Protein AF-A0A819R262-F1 (afdb_monomer_lite)

Structure (mmCIF, N/CA/C/O backbone):
data_AF-A0A819R262-F1
#
_entry.id   AF-A0A819R262-F1
#
loop_
_atom_site.group_PDB
_atom_site.id
_atom_site.type_symbol
_atom_site.label_atom_id
_atom_site.label_alt_id
_atom_site.label_comp_id
_atom_site.label_asym_id
_atom_site.label_entity_id
_atom_site.label_seq_id
_atom_site.pdbx_PDB_ins_code
_atom_site.Cartn_x
_atom_site.Cartn_y
_atom_site.Cartn_z
_atom_site.occupancy
_atom_site.B_iso_or_equiv
_atom_site.auth_seq_id
_atom_site.auth_comp_id
_atom_site.auth_asym_id
_atom_site.auth_atom_id
_atom_site.pdbx_PDB_model_num
ATOM 1 N N . MET A 1 1 ? -5.518 1.038 9.732 1.00 77.31 1 MET A N 1
ATOM 2 C CA . MET A 1 1 ? -6.632 1.442 10.612 1.00 77.31 1 MET A CA 1
ATOM 3 C C . MET A 1 1 ? -6.055 1.918 11.934 1.00 77.31 1 MET A C 1
ATOM 5 O O . MET A 1 1 ? -5.118 1.278 12.390 1.00 77.31 1 MET A O 1
ATOM 9 N N . PRO A 1 2 ? -6.560 2.998 12.550 1.00 85.00 2 PRO A N 1
ATOM 10 C CA . PRO A 1 2 ? -6.132 3.367 13.898 1.00 85.00 2 PRO A CA 1
ATOM 11 C C . PRO A 1 2 ? -6.239 2.154 14.836 1.00 85.00 2 PRO A C 1
ATOM 13 O O . PRO A 1 2 ? -7.322 1.573 14.907 1.00 85.00 2 PRO A O 1
ATOM 16 N N . PRO A 1 3 ? -5.155 1.729 15.513 1.00 85.25 3 PRO A N 1
ATOM 17 C CA . PRO A 1 3 ? -5.170 0.505 16.313 1.00 85.25 3 PRO A CA 1
ATOM 18 C C . PRO A 1 3 ? -6.283 0.468 17.364 1.00 85.25 3 PRO A C 1
ATOM 20 O O . PRO A 1 3 ? -6.877 -0.580 17.586 1.00 85.25 3 PRO A O 1
ATOM 23 N N . GLN A 1 4 ? -6.629 1.624 17.945 1.00 86.94 4 GLN A N 1
ATOM 24 C CA . GLN A 1 4 ? -7.679 1.720 18.966 1.00 86.94 4 GLN A CA 1
ATOM 25 C C . GLN A 1 4 ? -9.086 1.410 18.428 1.00 86.94 4 GLN A C 1
ATOM 27 O O . GLN A 1 4 ? -9.984 1.095 19.200 1.00 86.94 4 GLN A O 1
ATOM 32 N N . GLU A 1 5 ? -9.288 1.501 17.113 1.00 88.19 5 GLU A N 1
ATOM 33 C CA . GLU A 1 5 ? -10.589 1.294 16.471 1.00 88.19 5 GLU A CA 1
ATOM 34 C C . GLU A 1 5 ? -10.762 -0.139 15.945 1.00 88.19 5 GLU A C 1
ATOM 36 O O . GLU A 1 5 ? -11.853 -0.488 15.501 1.00 88.19 5 GLU A O 1
ATOM 41 N N . ILE A 1 6 ? -9.717 -0.981 15.995 1.00 88.75 6 ILE A N 1
ATOM 42 C CA . ILE A 1 6 ? -9.751 -2.350 15.451 1.00 88.75 6 ILE A CA 1
ATOM 43 C C . ILE A 1 6 ? -10.833 -3.184 16.137 1.00 88.75 6 ILE A C 1
ATOM 45 O O . ILE A 1 6 ? -11.677 -3.762 15.455 1.00 88.75 6 ILE A O 1
ATOM 49 N N . SER A 1 7 ? -10.852 -3.220 17.472 1.00 88.69 7 SER A N 1
ATOM 50 C CA . SER A 1 7 ? -11.836 -4.013 18.219 1.00 88.69 7 SER A CA 1
ATOM 51 C C . SER A 1 7 ? -13.261 -3.530 17.956 1.00 88.69 7 SER A C 1
ATOM 53 O O . SER A 1 7 ? -14.173 -4.333 17.784 1.00 88.69 7 SER A O 1
ATOM 55 N N . LYS A 1 8 ? -13.455 -2.210 17.858 1.00 89.62 8 LYS A N 1
ATOM 56 C CA . LYS A 1 8 ? -14.762 -1.620 17.556 1.00 89.62 8 LYS A CA 1
ATOM 57 C C . LYS A 1 8 ? -15.231 -1.972 16.145 1.00 89.62 8 LYS A C 1
ATOM 59 O O . LYS A 1 8 ? -16.380 -2.370 15.982 1.00 89.62 8 LYS A O 1
ATOM 64 N N . LEU A 1 9 ? -14.351 -1.864 15.144 1.00 88.44 9 LEU A N 1
ATOM 65 C CA . LEU A 1 9 ? -14.645 -2.321 13.784 1.00 88.44 9 LEU A CA 1
ATOM 66 C C . LEU A 1 9 ? -15.062 -3.791 13.800 1.00 88.44 9 LEU A C 1
ATOM 68 O O . LEU A 1 9 ? -16.027 -4.159 13.139 1.00 88.44 9 LEU A O 1
ATOM 72 N N . TRP A 1 10 ? -14.305 -4.629 14.504 1.00 91.88 10 TRP A N 1
ATOM 73 C CA . TRP A 1 10 ? -14.533 -6.065 14.495 1.00 91.88 10 TRP A CA 1
ATOM 74 C C . TRP A 1 10 ? -15.926 -6.427 15.010 1.00 91.88 10 TRP A C 1
ATOM 76 O O . TRP A 1 10 ? -16.641 -7.179 14.353 1.00 91.88 10 TRP A O 1
ATOM 86 N N . VAL A 1 11 ? -16.362 -5.784 16.097 1.00 91.12 11 VAL A N 1
ATOM 87 C CA . VAL A 1 11 ? -17.730 -5.921 16.619 1.00 91.12 11 VAL A CA 1
ATOM 88 C C . VAL A 1 11 ? -18.776 -5.473 15.594 1.00 91.12 11 VAL A C 1
ATOM 90 O O . VAL A 1 11 ? -19.784 -6.150 15.424 1.00 91.12 11 VAL A O 1
ATOM 93 N N . MET A 1 12 ? -18.538 -4.376 14.867 1.00 89.75 12 MET A N 1
ATOM 94 C CA . MET A 1 12 ? -19.462 -3.936 13.814 1.00 89.75 12 MET A CA 1
ATOM 95 C C . MET A 1 12 ? -19.565 -4.943 12.662 1.00 89.75 12 MET A C 1
ATOM 97 O O . MET A 1 12 ? -20.647 -5.139 12.123 1.00 89.75 12 MET A O 1
ATOM 101 N N . ILE A 1 13 ? -18.455 -5.581 12.278 1.00 89.56 13 ILE A N 1
ATOM 102 C CA . ILE A 1 13 ? -18.450 -6.619 11.236 1.00 89.56 13 ILE A CA 1
ATOM 103 C C . ILE A 1 13 ? -19.210 -7.859 11.714 1.00 89.56 13 ILE A C 1
ATOM 105 O O . ILE A 1 13 ? -19.963 -8.445 10.941 1.00 89.56 13 ILE A O 1
ATOM 109 N N . MET A 1 14 ? -19.024 -8.262 12.971 1.00 91.38 14 MET A N 1
ATOM 110 C CA . MET A 1 14 ? -19.772 -9.379 13.552 1.00 91.38 14 MET A CA 1
ATOM 111 C C . MET A 1 14 ? -21.281 -9.109 13.557 1.00 91.38 14 MET A C 1
ATOM 113 O O . MET A 1 14 ? -22.056 -9.984 13.191 1.00 91.38 14 MET A O 1
ATOM 117 N N . ASP A 1 15 ? -21.690 -7.888 13.906 1.00 90.94 15 ASP A N 1
ATOM 118 C CA . ASP A 1 15 ? -23.099 -7.483 13.916 1.00 90.94 15 ASP A CA 1
ATOM 119 C C . ASP A 1 15 ? -23.703 -7.399 12.497 1.00 90.94 15 ASP A C 1
ATOM 121 O O . ASP A 1 15 ? -24.811 -7.885 12.270 1.00 90.94 15 ASP A O 1
ATOM 125 N N . GLU A 1 16 ? -22.966 -6.855 11.516 1.00 89.31 16 GLU A N 1
ATOM 126 C CA . GLU A 1 16 ? -23.437 -6.702 10.122 1.00 89.31 16 GLU A CA 1
ATOM 127 C C . GLU A 1 16 ? -23.663 -8.054 9.420 1.00 89.31 16 GLU A C 1
ATOM 129 O O . GLU A 1 16 ? -24.523 -8.147 8.545 1.00 89.31 16 GLU A O 1
ATOM 134 N N . TYR A 1 17 ? -22.918 -9.101 9.790 1.00 88.38 17 TYR A N 1
ATOM 135 C CA . TYR A 1 17 ? -22.933 -10.399 9.099 1.00 88.38 17 TYR A CA 1
ATOM 136 C C . TYR A 1 17 ? -23.360 -11.582 9.986 1.00 88.38 17 TYR A C 1
ATOM 138 O O . TYR A 1 17 ? -23.101 -12.734 9.636 1.00 88.38 17 TYR A O 1
ATOM 146 N N . GLN A 1 18 ? -24.061 -11.319 11.093 1.00 88.56 18 GLN A N 1
ATOM 147 C CA . GLN A 1 18 ? -24.511 -12.345 12.048 1.00 88.56 18 GLN A CA 1
ATOM 148 C C . GLN A 1 18 ? -25.428 -13.423 11.440 1.00 88.56 18 GLN A C 1
ATOM 150 O O . GLN A 1 18 ? -25.466 -14.548 11.928 1.00 88.56 18 GLN A O 1
ATOM 155 N N . ASP A 1 19 ? -26.139 -13.098 10.357 1.00 89.62 19 ASP A N 1
ATOM 156 C CA . ASP A 1 19 ? -27.107 -13.995 9.712 1.00 89.62 19 ASP A CA 1
ATOM 157 C C . ASP A 1 19 ? -26.459 -15.040 8.780 1.00 89.62 19 ASP A C 1
ATOM 159 O O . ASP A 1 19 ? -27.159 -15.821 8.132 1.00 89.62 19 ASP A O 1
ATOM 163 N N . ILE A 1 20 ? -25.127 -15.052 8.651 1.00 91.31 20 ILE A N 1
ATOM 164 C CA . ILE A 1 20 ? -24.425 -16.034 7.819 1.00 91.31 20 ILE A CA 1
ATOM 165 C C . ILE A 1 20 ? -24.316 -17.366 8.570 1.00 91.31 20 ILE A C 1
ATOM 167 O O . ILE A 1 20 ? -23.677 -17.463 9.617 1.00 91.31 20 ILE A O 1
ATOM 171 N N . ASP A 1 21 ? -24.872 -18.425 7.981 1.00 90.62 21 ASP A N 1
ATOM 172 C CA . ASP A 1 21 ? -24.805 -19.774 8.542 1.00 90.62 21 ASP A CA 1
ATOM 173 C C . ASP A 1 21 ? -23.358 -20.213 8.834 1.00 90.62 21 ASP A C 1
ATOM 175 O O . ASP A 1 21 ? -22.489 -20.202 7.957 1.00 90.62 21 ASP A O 1
ATOM 179 N N . ASN A 1 22 ? -23.129 -20.698 10.058 1.00 88.19 22 ASN A N 1
ATOM 180 C CA . ASN A 1 22 ? -21.841 -21.203 10.552 1.00 88.19 22 ASN A CA 1
ATOM 181 C C . ASN A 1 22 ? -20.694 -20.172 10.551 1.00 88.19 22 ASN A C 1
ATOM 183 O O . ASN A 1 22 ? -19.523 -20.558 10.466 1.00 88.19 22 ASN A O 1
ATOM 187 N N . ILE A 1 23 ? -20.994 -18.873 10.655 1.00 93.31 23 ILE A N 1
ATOM 188 C CA . ILE A 1 23 ? -19.957 -17.834 10.705 1.00 93.31 23 ILE A CA 1
ATOM 189 C C . ILE A 1 23 ? -19.171 -17.812 12.026 1.00 93.31 23 ILE A C 1
ATOM 191 O O . ILE A 1 23 ? -18.026 -17.361 12.044 1.00 93.31 23 ILE A O 1
ATOM 195 N N . ASP A 1 24 ? -19.724 -18.377 13.104 1.00 92.81 24 ASP A N 1
ATOM 196 C CA . ASP A 1 24 ? -19.114 -18.375 14.442 1.00 92.81 24 ASP A CA 1
ATOM 197 C C . ASP A 1 24 ? -17.690 -18.942 14.447 1.00 92.81 24 ASP A C 1
ATOM 199 O O . ASP A 1 24 ? -16.765 -18.312 14.949 1.00 92.81 24 ASP A O 1
ATOM 203 N N . ALA A 1 25 ? -17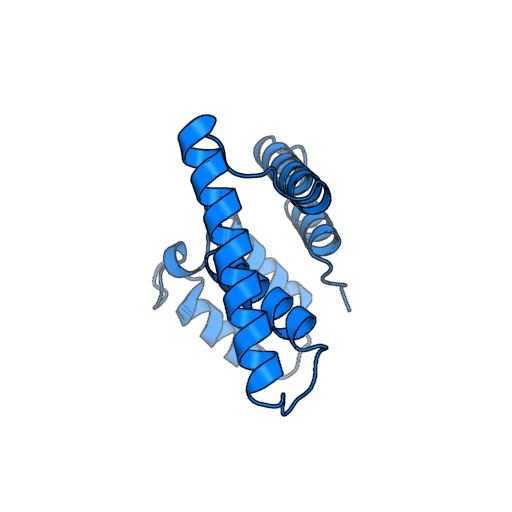.467 -20.088 13.791 1.00 92.88 25 ALA A N 1
ATOM 204 C CA . ALA A 1 25 ? -16.141 -20.707 13.730 1.00 92.88 25 ALA A CA 1
ATOM 205 C C . ALA A 1 25 ? -15.111 -19.823 13.002 1.00 92.88 25 ALA A C 1
ATOM 207 O O . ALA A 1 25 ? -13.919 -19.841 13.320 1.00 92.88 25 ALA A O 1
ATOM 208 N N . PHE A 1 26 ? -15.561 -19.042 12.018 1.00 93.38 26 PHE A N 1
ATOM 209 C CA . PHE A 1 26 ? -14.719 -18.076 11.321 1.00 93.38 26 PHE A CA 1
ATOM 210 C C . PHE A 1 26 ? -14.408 -16.867 12.207 1.00 93.38 26 PHE A C 1
ATOM 212 O O . PHE A 1 26 ? -13.260 -16.416 12.248 1.00 93.38 26 PHE A O 1
ATOM 219 N N . TYR A 1 27 ? -15.404 -16.371 12.943 1.00 94.88 27 TYR A N 1
ATOM 220 C CA . TYR A 1 27 ? -15.225 -15.297 13.910 1.00 94.88 27 TYR A CA 1
ATOM 221 C C . TYR A 1 27 ? -14.285 -15.687 15.048 1.00 94.88 27 TYR A C 1
ATOM 223 O O . TYR A 1 27 ? -13.367 -14.922 15.346 1.00 94.88 27 TYR A O 1
ATOM 231 N N . ASP A 1 28 ? -14.435 -16.879 15.619 1.00 93.94 28 ASP A N 1
ATOM 232 C CA . ASP A 1 28 ? -13.541 -17.405 16.652 1.00 93.94 28 ASP A CA 1
ATOM 233 C C . ASP A 1 28 ? -12.107 -17.505 16.137 1.00 93.94 28 ASP A C 1
ATOM 235 O O . ASP A 1 28 ? -11.162 -17.061 16.794 1.00 93.94 28 ASP A O 1
ATOM 239 N N . TYR A 1 29 ? -11.925 -18.047 14.929 1.00 94.81 29 TYR A N 1
ATOM 240 C CA . TYR A 1 29 ? -10.609 -18.126 14.311 1.00 94.81 29 TYR A CA 1
ATOM 241 C C . TYR A 1 29 ? -9.981 -16.739 14.137 1.00 94.81 29 TYR A C 1
ATOM 243 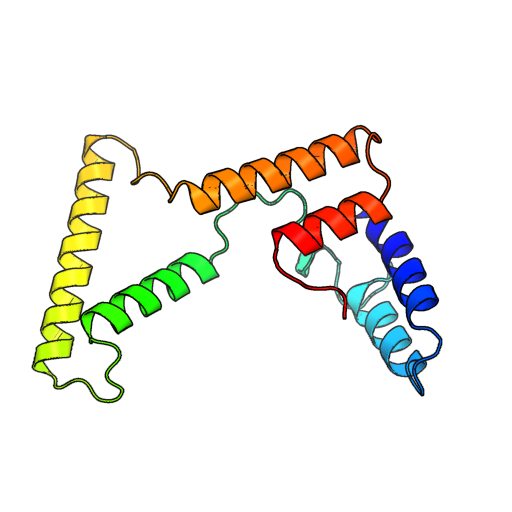O O . TYR A 1 29 ? -8.845 -16.529 14.564 1.00 94.81 29 TYR A O 1
ATOM 251 N N . LEU A 1 30 ? -10.693 -15.782 13.531 1.00 93.81 30 LEU A N 1
ATOM 252 C CA . LEU A 1 30 ? -10.146 -14.443 13.298 1.00 93.81 30 LEU A CA 1
ATOM 253 C C . LEU A 1 30 ? -9.858 -13.701 14.602 1.00 93.81 30 LEU A C 1
ATOM 255 O O . LEU A 1 30 ? -8.803 -13.073 14.709 1.00 93.81 30 LEU A O 1
ATOM 259 N N . THR A 1 31 ? -10.747 -13.813 15.589 1.00 93.94 31 THR A N 1
ATOM 260 C CA . THR A 1 31 ? -10.600 -13.139 16.882 1.00 93.94 31 THR A CA 1
ATOM 261 C C . THR A 1 31 ? -9.337 -13.612 17.593 1.00 93.94 31 THR A C 1
ATOM 263 O O . THR A 1 31 ? -8.443 -12.804 17.845 1.00 93.94 31 THR A O 1
ATOM 266 N N . ASN A 1 32 ? -9.209 -14.928 17.787 1.00 94.50 32 ASN A N 1
ATOM 267 C CA . ASN A 1 32 ? -8.093 -15.543 18.511 1.00 94.50 32 ASN A CA 1
ATOM 268 C C . ASN A 1 32 ? -6.762 -15.485 17.747 1.00 94.50 32 ASN A C 1
ATOM 270 O O . ASN A 1 32 ? -5.687 -15.590 18.334 1.00 94.50 32 ASN A O 1
ATOM 274 N N . THR A 1 33 ? -6.807 -15.369 16.419 1.00 94.31 33 THR A N 1
ATOM 275 C CA . THR A 1 33 ? -5.586 -15.391 15.604 1.00 94.31 33 THR A CA 1
ATOM 276 C C . THR A 1 33 ? -5.049 -13.988 15.332 1.00 94.31 33 THR A C 1
ATOM 278 O O . THR A 1 33 ? -3.831 -13.828 15.270 1.00 94.31 33 THR A O 1
ATOM 281 N N . TRP A 1 34 ? -5.916 -12.975 15.181 1.00 92.56 34 TRP A N 1
ATOM 282 C CA . TRP A 1 34 ? -5.514 -11.673 14.627 1.00 92.56 34 TRP A CA 1
ATOM 283 C C . TRP A 1 34 ? -6.043 -10.420 15.338 1.00 92.56 34 TRP A C 1
ATOM 285 O O . TRP A 1 34 ? -5.491 -9.349 15.077 1.00 92.56 34 TRP A O 1
ATOM 295 N N . ILE A 1 35 ? -7.115 -10.497 16.140 1.00 91.56 35 ILE A N 1
ATOM 296 C CA . ILE A 1 35 ? -7.823 -9.295 16.631 1.00 91.56 35 ILE A CA 1
ATOM 297 C C . ILE A 1 35 ? -7.664 -9.066 18.133 1.00 91.56 35 ILE A C 1
ATOM 299 O O . ILE A 1 35 ? -7.501 -7.913 18.537 1.00 91.56 35 ILE A O 1
ATOM 303 N N . ASP A 1 36 ? -7.773 -10.116 18.949 1.00 88.69 36 ASP A N 1
ATOM 304 C CA . ASP A 1 36 ? -7.738 -9.970 20.405 1.00 88.69 36 ASP A CA 1
ATOM 305 C C . ASP A 1 36 ? -6.358 -9.509 20.910 1.00 88.69 36 ASP A C 1
ATOM 307 O O . ASP A 1 36 ? -5.341 -9.618 20.222 1.00 88.69 36 ASP A O 1
ATOM 311 N N . ASN A 1 37 ? -6.308 -8.983 22.131 1.00 83.94 37 ASN A N 1
ATOM 312 C CA . ASN A 1 37 ? -5.064 -8.518 22.746 1.00 83.94 37 ASN A CA 1
ATOM 313 C C . ASN A 1 37 ? -4.079 -9.666 23.022 1.00 83.94 37 ASN A C 1
ATOM 315 O O . ASN A 1 37 ? -2.874 -9.430 23.088 1.00 83.94 37 ASN A O 1
ATOM 319 N N . ASP A 1 38 ? -4.584 -10.886 23.204 1.00 87.94 38 ASP A N 1
ATOM 320 C CA . ASP A 1 38 ? -3.821 -12.126 23.359 1.00 87.94 38 ASP A CA 1
ATOM 321 C C . ASP A 1 38 ? -3.806 -12.975 22.076 1.00 87.94 38 ASP A C 1
ATOM 323 O O . ASP A 1 38 ? -3.450 -14.157 22.113 1.00 87.94 38 ASP A O 1
ATOM 327 N N . ALA A 1 39 ? -4.156 -12.373 20.933 1.00 90.88 39 ALA A N 1
ATOM 328 C CA . ALA A 1 39 ? -4.151 -13.056 19.654 1.00 90.88 39 ALA A CA 1
ATOM 329 C C . ALA A 1 39 ? -2.768 -13.619 19.296 1.00 90.88 39 ALA A C 1
ATOM 331 O O . ALA A 1 39 ? -1.722 -13.062 19.637 1.00 90.88 39 ALA A O 1
ATOM 332 N N . LEU A 1 40 ? -2.768 -14.715 18.531 1.00 93.56 40 LEU A N 1
ATOM 333 C CA . LEU A 1 40 ? -1.539 -15.389 18.100 1.00 93.56 40 LEU A CA 1
ATOM 334 C C . LEU A 1 40 ? -0.580 -14.458 17.336 1.00 93.56 40 LEU A C 1
ATOM 336 O O . LEU A 1 40 ? 0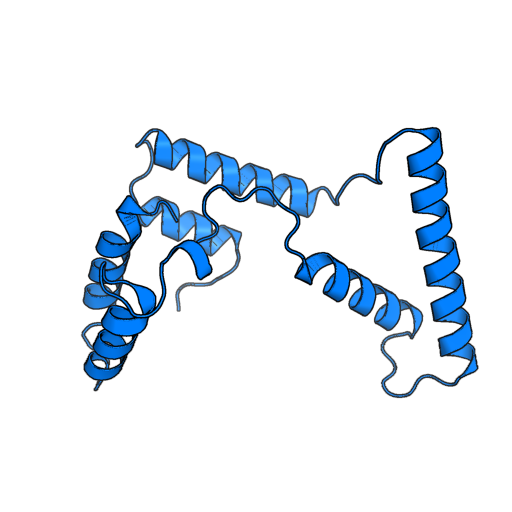.641 -14.598 17.448 1.00 93.56 40 LEU A O 1
ATOM 340 N N . PHE A 1 41 ? -1.124 -13.527 16.551 1.00 92.75 41 PHE A N 1
ATOM 341 C CA . PHE A 1 41 ? -0.362 -12.557 15.778 1.00 92.75 41 PHE A CA 1
ATOM 342 C C . PHE A 1 41 ? -0.738 -11.129 16.161 1.00 92.75 41 PHE A C 1
ATOM 344 O O . PHE A 1 41 ? -1.891 -10.717 16.045 1.00 92.75 41 PHE A O 1
ATOM 351 N N . ASP A 1 42 ? 0.277 -10.353 16.533 1.00 88.44 42 ASP A N 1
ATOM 352 C CA . ASP A 1 42 ? 0.128 -8.940 16.863 1.00 88.44 42 ASP A CA 1
ATOM 353 C C . ASP A 1 42 ? -0.359 -8.126 15.651 1.00 88.44 42 ASP A C 1
ATOM 355 O O . ASP A 1 42 ? 0.080 -8.338 14.512 1.00 88.44 42 ASP A O 1
ATOM 359 N N . TYR A 1 43 ? -1.244 -7.154 15.894 1.00 85.25 43 TYR A N 1
ATOM 360 C CA . TYR A 1 43 ? -1.812 -6.331 14.829 1.00 85.25 43 TYR A CA 1
ATOM 361 C C . TYR A 1 43 ? -0.758 -5.561 14.033 1.00 85.25 43 TYR A C 1
ATOM 363 O O . TYR A 1 43 ? -0.991 -5.251 12.868 1.00 85.25 43 TYR A O 1
ATOM 371 N N . THR A 1 44 ? 0.413 -5.267 14.600 1.00 85.31 44 THR A N 1
ATOM 372 C CA . THR A 1 44 ? 1.523 -4.599 13.902 1.00 85.31 44 THR A CA 1
ATOM 373 C C . THR A 1 44 ? 2.051 -5.394 12.706 1.00 85.31 44 THR A C 1
ATOM 375 O O . THR A 1 44 ? 2.643 -4.801 11.804 1.00 85.31 44 THR A O 1
ATOM 378 N N . LEU A 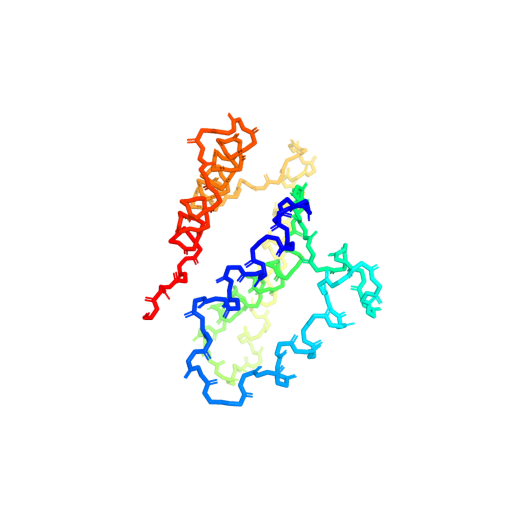1 45 ? 1.798 -6.707 12.640 1.00 84.94 45 LEU A N 1
ATOM 379 C CA . LEU A 1 45 ? 2.178 -7.541 11.498 1.00 84.94 45 LEU A CA 1
ATOM 380 C C . LEU A 1 45 ? 1.356 -7.244 10.238 1.00 84.94 45 LEU A C 1
ATOM 382 O O . LEU A 1 45 ? 1.840 -7.459 9.126 1.00 84.94 45 LEU A O 1
ATOM 386 N N . TRP A 1 46 ? 0.121 -6.763 10.390 1.00 84.56 46 TRP A N 1
ATOM 387 C CA . TRP A 1 46 ? -0.807 -6.571 9.271 1.00 84.56 46 TRP A CA 1
ATOM 388 C C . TRP A 1 46 ? -1.396 -5.158 9.191 1.00 84.56 46 TRP A C 1
ATOM 390 O O . TRP A 1 46 ? -1.766 -4.693 8.108 1.00 84.56 46 TRP A O 1
ATOM 400 N N . ASN A 1 47 ? -1.457 -4.429 10.301 1.00 85.81 47 ASN A N 1
ATOM 401 C CA . ASN A 1 47 ? -1.993 -3.080 10.370 1.00 85.81 47 ASN A CA 1
ATOM 402 C C . ASN A 1 47 ? -0.901 -2.030 10.131 1.00 85.81 47 ASN A C 1
ATOM 404 O O . ASN A 1 47 ? -0.297 -1.490 11.053 1.00 85.81 47 ASN A O 1
ATOM 408 N N . TYR A 1 48 ? -0.719 -1.666 8.867 1.00 79.75 48 TYR A N 1
ATOM 409 C CA . TYR A 1 48 ? 0.210 -0.618 8.432 1.00 79.75 48 TYR A CA 1
ATOM 410 C C . TYR A 1 48 ? -0.390 0.798 8.504 1.00 79.75 48 TYR A C 1
ATOM 412 O O . TYR A 1 48 ? -0.219 1.608 7.591 1.00 79.75 48 TYR A O 1
ATOM 420 N N . TYR A 1 49 ? -1.149 1.102 9.557 1.00 77.19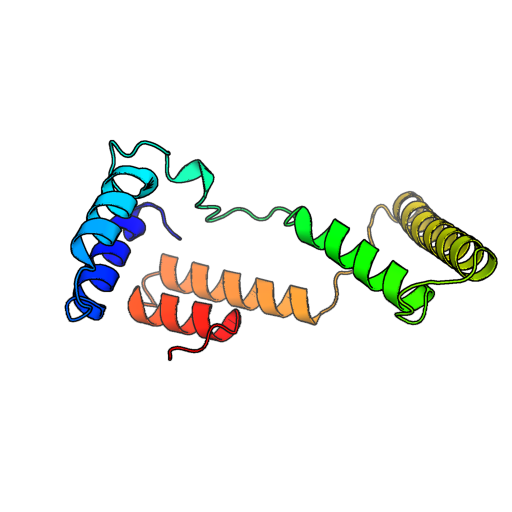 49 TYR A N 1
ATOM 421 C CA . TYR A 1 49 ? -1.646 2.462 9.776 1.00 77.19 49 TYR A CA 1
ATOM 422 C C . TYR A 1 49 ? -0.483 3.442 9.977 1.00 77.19 49 TYR A C 1
ATOM 424 O O . TYR A 1 49 ? 0.489 3.095 10.637 1.00 77.19 49 TYR A O 1
ATOM 432 N N . ASP A 1 50 ? -0.573 4.636 9.382 1.00 73.19 50 ASP A N 1
ATOM 433 C CA . ASP A 1 50 ? 0.491 5.657 9.358 1.00 73.19 50 ASP A CA 1
ATOM 434 C C . ASP A 1 50 ? 1.814 5.227 8.673 1.00 73.19 50 ASP A C 1
ATOM 436 O O . ASP A 1 50 ? 2.832 5.914 8.766 1.00 73.19 50 ASP A O 1
ATOM 440 N N . PHE A 1 51 ? 1.828 4.120 7.918 1.00 71.12 51 PHE A N 1
ATOM 441 C CA . PHE A 1 51 ? 3.013 3.712 7.160 1.00 71.12 51 PHE A CA 1
ATOM 442 C C . PHE A 1 51 ? 3.079 4.402 5.788 1.00 71.12 51 PHE A C 1
ATOM 444 O O . PHE A 1 51 ? 2.377 4.037 4.843 1.00 71.12 51 PHE A O 1
ATOM 451 N N . GLU A 1 52 ? 3.979 5.376 5.648 1.00 62.84 52 GLU A N 1
ATOM 452 C CA . GLU A 1 52 ? 4.152 6.169 4.417 1.00 62.84 52 GLU A CA 1
ATOM 453 C C . GLU A 1 52 ? 5.053 5.515 3.349 1.00 62.84 52 GLU A C 1
ATOM 455 O O . GLU A 1 52 ? 5.292 6.081 2.274 1.00 62.84 52 GLU A O 1
ATOM 460 N N . SER A 1 53 ? 5.593 4.326 3.620 1.00 59.31 53 SER A N 1
ATOM 461 C CA . SER A 1 53 ? 6.603 3.722 2.752 1.00 59.31 53 SER A CA 1
ATOM 462 C C . SER A 1 53 ? 6.026 3.165 1.439 1.00 59.31 53 SER A C 1
ATOM 464 O O . SER A 1 53 ? 4.833 2.888 1.278 1.00 59.31 53 SER A O 1
ATOM 466 N N . LEU A 1 54 ? 6.908 3.030 0.446 1.00 54.91 54 LEU A N 1
ATOM 467 C CA . LEU A 1 54 ? 6.618 2.364 -0.820 1.00 54.91 54 LEU A CA 1
ATOM 468 C C . LEU A 1 54 ? 6.167 0.925 -0.543 1.00 54.91 54 LEU A C 1
ATOM 470 O O . LEU A 1 54 ? 6.983 0.096 -0.153 1.00 54.91 54 LEU A O 1
ATOM 474 N N . ARG A 1 55 ? 4.892 0.610 -0.810 1.00 60.28 55 ARG A N 1
ATOM 475 C CA . ARG A 1 55 ? 4.413 -0.780 -0.880 1.00 60.28 55 ARG A CA 1
ATOM 476 C C . ARG A 1 55 ? 5.353 -1.556 -1.807 1.00 60.28 55 ARG A C 1
ATOM 478 O O . ARG A 1 55 ? 5.381 -1.294 -3.009 1.00 60.28 55 ARG A O 1
ATOM 485 N N . THR A 1 56 ? 6.154 -2.457 -1.247 1.00 54.25 56 THR A N 1
ATOM 486 C CA . THR A 1 56 ? 7.266 -3.132 -1.939 1.00 54.25 56 THR A CA 1
ATOM 487 C C . THR A 1 56 ? 6.795 -3.924 -3.157 1.00 54.25 56 THR A C 1
ATOM 489 O O . THR A 1 56 ? 7.478 -3.939 -4.181 1.00 54.25 56 THR A O 1
ATOM 492 N N . ASN A 1 57 ? 5.581 -4.476 -3.096 1.00 62.41 57 ASN A N 1
ATOM 493 C CA . ASN A 1 57 ? 4.971 -5.213 -4.200 1.00 62.41 57 ASN A CA 1
ATOM 494 C C . ASN A 1 57 ? 4.679 -4.339 -5.443 1.00 62.41 57 ASN A C 1
ATOM 496 O O . ASN A 1 57 ? 4.806 -4.801 -6.573 1.00 62.41 57 ASN A O 1
ATOM 500 N N . ASN A 1 58 ? 4.408 -3.037 -5.278 1.00 73.06 58 ASN A N 1
ATOM 501 C CA . ASN A 1 58 ? 4.061 -2.163 -6.409 1.00 73.06 58 ASN A CA 1
ATOM 502 C C . ASN A 1 58 ? 5.200 -2.025 -7.431 1.00 73.06 58 ASN A C 1
ATOM 504 O O . ASN A 1 58 ? 4.952 -1.819 -8.620 1.00 73.06 58 ASN A O 1
ATOM 508 N N . ASN A 1 59 ? 6.453 -2.081 -6.973 1.00 76.81 59 ASN A N 1
ATOM 509 C CA . ASN A 1 59 ? 7.609 -1.942 -7.856 1.00 76.81 59 ASN A CA 1
ATOM 510 C C . ASN A 1 59 ? 7.812 -3.204 -8.698 1.00 76.81 59 ASN A C 1
ATOM 512 O O . ASN A 1 59 ? 8.086 -3.096 -9.892 1.00 76.81 59 ASN A O 1
ATOM 516 N N . LEU A 1 60 ? 7.640 -4.378 -8.086 1.00 82.81 60 LEU A N 1
ATOM 517 C CA . LEU A 1 60 ? 7.751 -5.664 -8.765 1.00 82.81 60 LEU A CA 1
ATOM 518 C C . LEU A 1 60 ? 6.601 -5.850 -9.764 1.00 82.81 60 LEU A C 1
ATOM 520 O O . LEU A 1 60 ? 6.854 -6.118 -10.936 1.00 82.81 60 LEU A O 1
ATOM 524 N N . GLU A 1 61 ? 5.356 -5.603 -9.347 1.00 83.12 61 GLU A N 1
ATOM 525 C CA . GLU A 1 61 ? 4.185 -5.608 -10.237 1.00 83.12 61 GLU A CA 1
ATOM 526 C C . GLU A 1 61 ? 4.342 -4.611 -11.389 1.00 83.12 61 GLU A C 1
ATOM 528 O O . GLU A 1 61 ? 4.070 -4.931 -12.546 1.00 83.12 61 GLU A O 1
ATOM 533 N N . GLY A 1 62 ? 4.829 -3.402 -11.091 1.00 84.88 62 GLY A N 1
ATOM 534 C CA . GLY A 1 62 ? 5.094 -2.379 -12.096 1.00 84.88 62 GLY A CA 1
ATOM 535 C C . GLY A 1 62 ? 6.171 -2.796 -13.099 1.00 84.88 62 GLY A C 1
ATOM 536 O O . GLY A 1 62 ? 6.029 -2.525 -14.295 1.00 84.88 62 GLY A O 1
ATOM 537 N N . TRP A 1 63 ? 7.225 -3.473 -12.635 1.00 88.31 63 TRP A N 1
ATOM 538 C CA . TRP A 1 63 ? 8.264 -4.034 -13.495 1.00 88.31 63 TRP A CA 1
ATOM 539 C C . TRP A 1 63 ? 7.716 -5.159 -14.376 1.00 88.31 63 TRP A C 1
ATOM 541 O O . TRP A 1 63 ? 7.854 -5.072 -15.595 1.00 88.31 63 TRP A O 1
ATOM 551 N N . HIS A 1 64 ? 7.004 -6.135 -13.803 1.00 89.56 64 HIS A N 1
ATOM 552 C CA . HIS A 1 64 ? 6.364 -7.209 -14.568 1.00 89.56 64 HIS A CA 1
ATOM 553 C C . HIS A 1 64 ? 5.388 -6.670 -15.615 1.00 89.56 64 HIS A C 1
ATOM 555 O O . HIS A 1 64 ? 5.412 -7.109 -16.760 1.00 89.56 64 HIS A O 1
ATOM 561 N N . HIS A 1 65 ? 4.562 -5.683 -15.264 1.00 89.81 65 HIS A N 1
ATOM 562 C CA . HIS A 1 65 ? 3.620 -5.072 -16.198 1.00 89.81 65 HIS A CA 1
ATOM 563 C C . HIS A 1 65 ? 4.331 -4.390 -17.377 1.00 89.81 65 HIS A C 1
ATOM 565 O O . HIS A 1 65 ? 3.892 -4.498 -18.521 1.00 89.81 65 HIS A O 1
ATOM 571 N N . ARG A 1 66 ? 5.432 -3.672 -17.125 1.00 89.75 66 ARG A N 1
ATOM 572 C CA . ARG A 1 66 ? 6.238 -3.072 -18.198 1.00 89.75 66 ARG A CA 1
ATOM 573 C C . ARG A 1 66 ? 6.891 -4.142 -19.069 1.00 89.75 66 ARG A C 1
ATOM 575 O O . ARG A 1 66 ? 6.760 -4.058 -20.283 1.00 89.75 66 ARG A O 1
ATOM 582 N N . LEU A 1 67 ? 7.510 -5.150 -18.458 1.00 91.56 67 LEU A N 1
ATOM 583 C CA . LEU A 1 67 ? 8.131 -6.260 -19.176 1.00 91.56 67 LEU A CA 1
ATOM 584 C C . LEU A 1 67 ? 7.115 -6.977 -20.075 1.00 91.56 67 LEU A C 1
ATOM 586 O O . LEU A 1 67 ? 7.383 -7.204 -21.249 1.00 91.56 67 LEU A O 1
ATOM 590 N N . ASN A 1 68 ? 5.921 -7.270 -19.558 1.00 92.19 68 ASN A N 1
ATOM 591 C CA . ASN A 1 68 ? 4.852 -7.894 -20.336 1.00 92.19 68 ASN A CA 1
ATOM 592 C C . ASN A 1 68 ? 4.421 -7.022 -21.521 1.00 92.19 68 ASN A C 1
ATOM 594 O O . ASN A 1 68 ? 4.239 -7.542 -22.619 1.00 92.19 68 ASN A O 1
ATOM 598 N N . ASN A 1 69 ? 4.325 -5.701 -21.340 1.00 91.19 69 ASN A N 1
ATOM 599 C CA . ASN A 1 69 ? 4.036 -4.788 -22.448 1.00 91.19 69 ASN A CA 1
ATOM 600 C C . ASN A 1 69 ? 5.156 -4.757 -23.495 1.00 91.19 69 ASN A C 1
ATOM 602 O O . ASN A 1 69 ? 4.852 -4.781 -24.684 1.00 91.19 69 ASN A O 1
ATOM 606 N N . ASP A 1 70 ? 6.426 -4.764 -23.082 1.00 91.38 70 ASP A N 1
ATOM 607 C CA . ASP A 1 70 ? 7.570 -4.828 -24.004 1.00 91.38 70 ASP A CA 1
ATOM 608 C C . ASP A 1 70 ? 7.604 -6.152 -24.790 1.00 91.38 70 ASP A C 1
ATOM 610 O O . ASP A 1 70 ? 8.090 -6.211 -25.921 1.00 91.38 70 ASP A O 1
ATOM 614 N N . LEU A 1 71 ? 7.038 -7.214 -24.211 1.00 93.50 71 LEU A N 1
ATOM 615 C CA . LEU A 1 71 ? 6.841 -8.521 -24.838 1.00 93.50 71 LEU A CA 1
ATOM 616 C C . LEU A 1 71 ? 5.503 -8.638 -25.594 1.00 93.50 71 LEU A C 1
ATOM 618 O O . LEU A 1 71 ? 5.147 -9.733 -26.031 1.00 93.50 71 LEU A O 1
ATOM 622 N N . ASN A 1 72 ? 4.759 -7.538 -25.770 1.00 88.00 72 ASN A N 1
ATOM 623 C CA . ASN A 1 72 ? 3.434 -7.488 -26.404 1.00 88.00 72 ASN A CA 1
ATOM 624 C C . ASN A 1 72 ? 2.390 -8.432 -25.773 1.00 88.00 72 ASN A C 1
ATOM 626 O O . ASN A 1 72 ? 1.484 -8.900 -26.459 1.00 88.00 72 ASN A O 1
ATOM 630 N N . ASN A 1 73 ? 2.515 -8.730 -24.477 1.00 88.62 73 ASN A N 1
ATOM 631 C CA . ASN A 1 73 ? 1.661 -9.663 -23.734 1.00 88.62 73 ASN A CA 1
ATOM 632 C C . ASN A 1 73 ? 1.584 -11.070 -24.361 1.00 88.62 73 ASN A C 1
ATOM 634 O O . ASN A 1 73 ? 0.591 -11.782 -24.207 1.00 88.62 73 ASN A O 1
ATOM 638 N N . VAL A 1 74 ? 2.633 -11.482 -25.079 1.00 91.50 74 VAL A N 1
ATOM 639 C CA . VAL A 1 74 ? 2.724 -12.815 -25.680 1.00 91.50 74 VAL A CA 1
ATOM 640 C C . VAL A 1 74 ? 3.140 -13.830 -24.616 1.00 91.50 74 VAL A C 1
ATOM 642 O O . VAL A 1 74 ? 4.116 -13.622 -23.903 1.00 91.50 74 VAL A O 1
ATOM 645 N N . VAL A 1 75 ? 2.429 -14.959 -24.545 1.00 86.50 75 VAL A N 1
ATOM 646 C CA . VAL A 1 75 ? 2.677 -16.035 -23.562 1.00 86.50 75 VAL A CA 1
ATOM 647 C C . VAL A 1 75 ? 4.045 -16.702 -23.767 1.00 86.50 75 VAL A C 1
ATOM 649 O O . VAL A 1 75 ? 4.727 -17.050 -22.806 1.00 86.50 75 VAL A O 1
ATOM 652 N N . HIS A 1 76 ? 4.468 -16.851 -25.024 1.00 88.56 76 HIS A N 1
ATOM 653 C CA . HIS A 1 76 ? 5.748 -17.452 -25.406 1.00 88.56 76 HIS A CA 1
ATOM 654 C C . HIS A 1 76 ? 6.523 -16.518 -26.346 1.00 88.56 76 HIS A C 1
ATOM 656 O O . HIS A 1 76 ? 6.503 -16.707 -27.565 1.00 88.56 76 HIS A O 1
ATOM 662 N N . PRO A 1 77 ? 7.170 -15.466 -25.816 1.00 89.00 77 PRO A N 1
ATOM 663 C CA . PRO A 1 77 ? 7.950 -14.551 -26.634 1.00 89.00 77 PRO A CA 1
ATOM 664 C C . PRO A 1 77 ? 9.164 -15.276 -27.220 1.00 89.00 77 PRO A C 1
ATOM 666 O O . PRO A 1 77 ? 9.859 -16.025 -26.533 1.00 89.00 77 PRO A O 1
ATOM 669 N N . HIS A 1 78 ? 9.460 -15.026 -28.495 1.00 92.44 78 HIS A N 1
ATOM 670 C CA . HIS A 1 78 ? 10.691 -15.537 -29.090 1.00 92.44 78 HIS A CA 1
ATOM 671 C C . HIS A 1 78 ? 11.909 -14.884 -28.414 1.00 92.44 78 HIS A C 1
ATOM 673 O O . HIS A 1 78 ? 11.867 -13.716 -28.028 1.00 92.44 78 HIS A O 1
ATOM 679 N N . PHE A 1 79 ? 13.027 -15.606 -28.330 1.00 93.94 79 PHE A N 1
ATOM 680 C CA . PHE A 1 79 ? 14.239 -15.183 -27.617 1.00 93.94 79 PHE A CA 1
ATOM 681 C C . PHE A 1 79 ? 14.714 -13.751 -27.945 1.00 93.94 79 PHE A C 1
ATOM 683 O O . PHE A 1 79 ? 15.057 -12.983 -27.052 1.00 93.94 79 PHE A O 1
ATOM 690 N N . TYR A 1 80 ? 14.663 -13.341 -29.216 1.00 94.31 80 TYR A N 1
ATOM 691 C CA . TYR A 1 80 ? 15.003 -11.971 -29.629 1.00 94.31 80 TYR A CA 1
ATOM 692 C C . TYR A 1 80 ? 14.080 -10.888 -29.051 1.00 94.31 80 TYR A C 1
ATOM 694 O O . TYR A 1 80 ? 14.552 -9.792 -28.750 1.00 94.31 80 TYR A O 1
ATOM 702 N N . MET A 1 81 ? 12.783 -11.172 -28.879 1.00 93.06 81 MET A N 1
ATOM 703 C CA . MET A 1 81 ? 11.860 -10.249 -28.206 1.00 93.06 81 MET A CA 1
ATOM 704 C C . MET A 1 81 ? 12.248 -10.093 -26.740 1.00 93.06 81 MET A C 1
ATOM 706 O O . MET A 1 81 ? 12.292 -8.975 -26.236 1.00 93.06 81 MET A O 1
ATOM 710 N N . PHE A 1 82 ? 12.602 -11.204 -26.092 1.00 92.69 82 PHE A N 1
ATOM 711 C CA . PHE A 1 82 ? 13.083 -11.192 -24.718 1.00 92.69 82 PHE A CA 1
ATOM 712 C C . PHE A 1 82 ? 14.363 -10.362 -24.563 1.00 92.69 82 PHE A C 1
ATOM 714 O O . PHE A 1 82 ? 14.398 -9.464 -23.727 1.00 92.69 82 PHE A O 1
ATOM 721 N N . ILE A 1 83 ? 15.373 -10.569 -25.418 1.00 95.06 83 ILE A N 1
ATOM 722 C CA . ILE A 1 83 ? 16.600 -9.752 -25.405 1.00 95.06 83 ILE A CA 1
ATOM 723 C C . ILE A 1 83 ? 16.270 -8.263 -25.536 1.00 95.06 83 ILE A C 1
ATOM 725 O O . ILE A 1 83 ? 16.782 -7.451 -24.767 1.00 95.06 83 ILE A O 1
ATOM 729 N N . ARG A 1 84 ? 15.410 -7.898 -26.494 1.00 94.56 84 ARG A N 1
ATOM 730 C CA . ARG A 1 84 ? 15.042 -6.496 -26.720 1.00 94.56 84 ARG A CA 1
ATOM 731 C C . ARG A 1 84 ? 14.328 -5.896 -25.506 1.00 94.56 84 ARG A C 1
ATOM 733 O O . ARG A 1 84 ? 14.630 -4.768 -25.133 1.00 94.56 84 ARG A O 1
ATOM 740 N N . ALA A 1 85 ? 13.430 -6.647 -24.871 1.00 94.06 85 ALA A N 1
ATOM 741 C CA . ALA A 1 85 ? 12.737 -6.203 -23.665 1.00 94.06 85 ALA A CA 1
ATOM 742 C C . ALA A 1 85 ? 13.718 -5.939 -22.506 1.00 94.06 85 ALA A C 1
ATOM 744 O O . ALA A 1 85 ? 13.647 -4.895 -21.864 1.00 94.06 85 ALA A O 1
ATOM 745 N N . ILE A 1 86 ? 14.705 -6.818 -22.299 1.00 94.56 86 ILE A N 1
ATOM 746 C CA . ILE A 1 86 ? 15.751 -6.614 -21.281 1.00 94.56 86 ILE A CA 1
ATOM 747 C C . ILE A 1 86 ? 16.634 -5.398 -21.601 1.00 94.56 86 ILE A C 1
ATOM 749 O O . ILE A 1 86 ? 16.958 -4.618 -20.707 1.00 94.56 86 ILE A O 1
ATOM 753 N N . GLN A 1 87 ? 17.006 -5.194 -22.869 1.00 95.50 87 GLN A N 1
ATOM 754 C CA . GLN A 1 87 ? 17.765 -4.009 -23.289 1.00 95.50 87 GLN A CA 1
ATOM 755 C C . GLN A 1 87 ? 16.989 -2.710 -23.030 1.00 95.50 87 GLN A C 1
ATOM 757 O O . GLN A 1 87 ? 17.565 -1.736 -22.540 1.00 95.50 87 GLN A O 1
ATOM 762 N N . ASN A 1 88 ? 15.684 -2.703 -23.316 1.00 94.12 88 ASN A N 1
ATOM 763 C CA . ASN A 1 88 ? 14.805 -1.569 -23.041 1.00 94.12 88 ASN A CA 1
ATOM 764 C C . ASN A 1 88 ? 14.693 -1.285 -21.535 1.00 94.12 88 ASN A C 1
ATOM 766 O O . ASN A 1 88 ? 14.805 -0.127 -21.127 1.00 94.12 88 ASN A O 1
ATOM 770 N N . ASP A 1 89 ? 14.525 -2.321 -20.707 1.00 93.56 89 ASP A N 1
ATOM 771 C CA . ASP A 1 89 ? 14.466 -2.174 -19.248 1.00 93.56 89 ASP A CA 1
ATOM 772 C C . ASP A 1 89 ? 15.787 -1.623 -18.687 1.00 93.56 89 ASP A C 1
ATOM 774 O O . ASP A 1 89 ? 15.783 -0.679 -17.891 1.00 93.56 89 ASP A O 1
ATOM 778 N N . TYR A 1 90 ? 16.932 -2.122 -19.164 1.00 94.38 90 TYR A N 1
ATOM 779 C CA . TYR A 1 90 ? 18.241 -1.584 -18.787 1.00 94.38 90 TYR A CA 1
ATOM 780 C C . TYR A 1 90 ? 18.387 -0.106 -19.169 1.00 94.38 90 TYR A C 1
ATOM 782 O O . TYR A 1 90 ? 18.791 0.710 -18.337 1.00 94.38 90 TYR A O 1
ATOM 790 N N . ALA A 1 91 ? 18.036 0.262 -20.405 1.00 94.44 91 ALA A N 1
ATOM 791 C CA . ALA A 1 91 ? 18.104 1.646 -20.870 1.00 94.44 91 ALA A CA 1
ATOM 792 C C . ALA A 1 91 ? 17.209 2.576 -20.033 1.00 94.44 91 ALA A C 1
ATOM 794 O O . ALA A 1 91 ? 17.640 3.656 -19.624 1.00 94.44 91 ALA A O 1
ATOM 795 N N . TYR A 1 92 ? 15.989 2.134 -19.716 1.00 91.69 92 TYR A N 1
ATOM 796 C CA . TYR A 1 92 ? 15.057 2.869 -18.866 1.00 91.69 92 TYR A CA 1
ATOM 797 C C . TYR A 1 92 ? 15.614 3.097 -17.454 1.00 91.69 92 TYR A C 1
ATOM 799 O O . TYR A 1 92 ? 15.645 4.234 -16.973 1.00 91.69 92 TYR A O 1
ATOM 807 N N . ASN A 1 93 ? 16.078 2.036 -16.788 1.00 90.94 93 ASN A N 1
ATOM 808 C CA . ASN A 1 93 ? 16.601 2.130 -15.424 1.00 90.94 93 ASN A CA 1
ATOM 809 C C . ASN A 1 93 ? 17.879 2.976 -15.376 1.00 90.94 93 ASN A C 1
ATOM 811 O O . ASN A 1 93 ? 18.035 3.808 -14.483 1.00 90.94 93 ASN A O 1
ATOM 815 N N . SER A 1 94 ? 18.747 2.846 -16.381 1.00 94.00 94 SER A N 1
ATOM 816 C CA . SER A 1 94 ? 19.966 3.652 -16.504 1.00 94.00 94 SER A CA 1
ATOM 817 C C . SER A 1 94 ? 19.652 5.141 -16.660 1.00 94.00 94 SER A C 1
ATOM 819 O O . SER A 1 94 ? 20.295 5.975 -16.024 1.00 94.00 94 SER A O 1
ATOM 821 N N . ALA A 1 95 ? 18.626 5.495 -17.441 1.00 91.62 95 ALA A N 1
ATOM 822 C CA . ALA A 1 95 ? 18.173 6.877 -17.576 1.00 91.62 95 ALA A CA 1
ATOM 823 C C . ALA A 1 95 ? 17.604 7.438 -16.259 1.00 91.62 95 ALA A C 1
ATOM 825 O O . ALA A 1 95 ? 17.896 8.581 -15.900 1.00 91.62 95 ALA A O 1
ATOM 826 N N . ILE A 1 96 ? 16.836 6.638 -15.505 1.00 90.88 96 ILE A N 1
ATOM 827 C CA . ILE A 1 96 ? 16.348 7.032 -14.173 1.00 90.88 96 ILE A CA 1
ATOM 828 C C . ILE A 1 96 ? 17.503 7.267 -13.203 1.00 90.88 96 ILE A C 1
ATOM 830 O O . ILE A 1 96 ? 17.518 8.292 -12.522 1.00 90.88 96 ILE A O 1
ATOM 834 N N . LEU A 1 97 ? 18.461 6.342 -13.144 1.00 92.12 97 LEU A N 1
ATOM 835 C CA . LEU A 1 97 ? 19.621 6.451 -12.263 1.00 92.12 97 LEU A CA 1
ATOM 836 C C . LEU A 1 97 ? 20.478 7.663 -12.628 1.00 92.12 97 LEU A C 1
ATOM 838 O O . LEU A 1 97 ? 20.834 8.443 -11.751 1.00 92.12 97 LEU A O 1
ATOM 842 N N . SER A 1 98 ? 20.746 7.872 -13.918 1.00 93.44 98 SER A N 1
ATOM 843 C CA . SER A 1 98 ? 21.499 9.033 -14.401 1.00 93.44 98 SER A CA 1
ATOM 844 C C . SER A 1 98 ? 20.822 10.347 -14.009 1.00 93.44 98 SER A C 1
ATOM 846 O O . SER A 1 98 ? 21.472 11.242 -13.468 1.00 93.44 98 SER A O 1
ATOM 848 N N . ARG A 1 99 ? 19.496 10.445 -14.185 1.00 90.56 99 ARG A N 1
ATOM 849 C CA . ARG A 1 99 ? 18.718 11.596 -13.713 1.00 90.56 99 ARG A CA 1
ATOM 850 C C . ARG A 1 99 ? 18.850 11.779 -12.203 1.00 90.56 99 ARG A C 1
ATOM 852 O O . ARG A 1 99 ? 19.088 12.895 -11.759 1.00 90.56 99 ARG A O 1
ATOM 859 N N . TYR A 1 100 ? 18.699 10.710 -11.426 1.00 93.00 100 TYR A N 1
ATOM 860 C CA . TYR A 1 100 ? 18.805 10.777 -9.971 1.00 93.00 100 TYR A CA 1
ATOM 861 C C . TYR A 1 100 ? 20.182 11.279 -9.524 1.00 93.00 100 TYR A C 1
ATOM 863 O O . TYR A 1 100 ? 20.254 12.144 -8.661 1.00 93.00 100 TYR A O 1
ATOM 871 N N . VAL A 1 101 ? 21.262 10.808 -10.150 1.00 93.94 101 VAL A N 1
ATOM 872 C CA . VAL A 1 101 ? 22.627 11.280 -9.872 1.00 93.94 101 VAL A CA 1
ATOM 873 C C . VAL A 1 101 ? 22.789 12.767 -10.203 1.00 93.94 101 VAL A C 1
ATOM 875 O O . VAL A 1 101 ? 23.429 13.491 -9.449 1.00 93.94 101 VAL A O 1
ATOM 878 N N . GLN A 1 102 ? 22.195 13.241 -11.301 1.00 93.12 102 GLN A N 1
ATOM 879 C CA . GLN A 1 102 ? 22.313 14.639 -11.732 1.00 93.12 102 GLN A CA 1
ATOM 880 C C . GLN A 1 102 ? 21.449 15.606 -10.912 1.00 93.12 102 GLN A C 1
ATOM 882 O O . GLN A 1 102 ? 21.873 16.723 -10.635 1.00 93.12 102 GLN A O 1
ATOM 887 N N . THR A 1 103 ? 20.224 15.209 -10.558 1.00 91.69 103 THR A N 1
ATOM 888 C CA . THR A 1 103 ? 19.231 16.109 -9.950 1.00 91.69 103 THR A CA 1
ATOM 889 C C . THR A 1 103 ? 18.920 15.789 -8.489 1.00 91.69 103 THR A C 1
ATOM 891 O O . THR A 1 103 ? 18.120 16.494 -7.882 1.00 91.69 103 THR A O 1
ATOM 894 N N . GLY A 1 104 ? 19.452 14.695 -7.939 1.00 91.31 104 GLY A N 1
ATOM 895 C CA . GLY A 1 104 ? 19.118 14.185 -6.604 1.00 91.31 104 GLY A CA 1
ATOM 896 C C . GLY A 1 104 ? 17.676 13.681 -6.457 1.00 91.31 104 GLY A C 1
ATOM 897 O O . GLY A 1 104 ? 17.207 13.486 -5.340 1.00 91.31 104 GLY A O 1
ATOM 898 N N . ALA A 1 105 ? 16.938 13.508 -7.561 1.00 85.38 105 ALA A N 1
ATOM 899 C CA . ALA A 1 105 ? 15.494 13.277 -7.523 1.00 85.38 105 ALA A CA 1
ATOM 900 C C . ALA A 1 105 ? 15.035 12.204 -8.516 1.00 85.38 105 ALA A C 1
ATOM 902 O O . ALA A 1 105 ? 15.405 12.208 -9.692 1.00 85.38 105 ALA A O 1
ATOM 903 N N . LEU A 1 106 ? 14.178 11.299 -8.037 1.00 83.31 106 LEU A N 1
ATOM 904 C CA . LEU A 1 106 ? 13.527 10.286 -8.866 1.00 83.31 106 LEU A CA 1
ATOM 905 C C . LEU A 1 106 ? 12.436 10.911 -9.752 1.00 83.31 106 LEU A C 1
ATOM 907 O O . LEU A 1 106 ? 11.936 12.005 -9.464 1.00 83.31 106 LEU A O 1
ATOM 911 N N . PRO A 1 107 ? 12.019 10.225 -10.832 1.00 81.75 107 PRO A N 1
ATOM 912 C CA . PRO A 1 107 ? 10.887 10.667 -11.627 1.00 81.75 107 PRO A CA 1
ATOM 913 C C . PRO A 1 107 ? 9.616 10.832 -10.789 1.00 81.75 107 PRO A C 1
ATOM 915 O O . PRO A 1 107 ? 9.356 10.025 -9.892 1.00 81.75 107 PRO A O 1
ATOM 918 N N . PRO A 1 108 ? 8.796 11.853 -11.092 1.00 79.69 108 PRO A N 1
ATOM 919 C CA . PRO A 1 108 ? 7.565 12.080 -10.359 1.00 79.69 108 PRO A CA 1
ATOM 920 C C . PRO A 1 108 ? 6.621 10.889 -10.542 1.00 79.69 108 PRO A C 1
ATOM 922 O O . PRO A 1 108 ? 6.444 10.372 -11.649 1.00 79.69 108 PRO A O 1
ATOM 925 N N . ARG A 1 109 ? 5.980 10.465 -9.448 1.00 76.62 109 ARG A N 1
ATOM 926 C CA . ARG A 1 109 ? 4.926 9.444 -9.501 1.00 76.62 109 ARG A CA 1
ATOM 927 C C . ARG A 1 109 ? 3.762 9.941 -10.363 1.00 76.62 109 ARG A C 1
ATOM 929 O O . ARG A 1 109 ? 3.481 11.138 -10.425 1.00 76.62 109 ARG A O 1
ATOM 936 N N . LYS A 1 110 ? 3.040 9.014 -11.006 1.00 80.62 110 LYS A N 1
ATOM 937 C CA . LYS A 1 110 ? 1.837 9.361 -11.783 1.00 80.62 110 LYS A CA 1
ATOM 938 C C . LYS A 1 110 ? 0.847 10.126 -10.896 1.00 80.62 110 LYS A C 1
ATOM 940 O O . LYS A 1 110 ? 0.537 9.672 -9.793 1.00 80.62 110 LYS A O 1
ATOM 945 N N . LYS A 1 111 ? 0.296 11.230 -11.420 1.00 84.88 111 LYS A N 1
ATOM 946 C CA . LYS A 1 111 ? -0.665 12.099 -10.710 1.00 84.88 111 LYS A CA 1
ATOM 947 C C . LYS A 1 111 ? -1.834 11.325 -10.098 1.00 84.88 111 LYS A C 1
ATOM 949 O O . LYS A 1 111 ? -2.259 11.655 -9.002 1.00 84.88 111 LYS A O 1
ATOM 954 N N . LEU A 1 112 ? -2.310 10.267 -10.762 1.00 82.38 112 LEU A N 1
ATOM 955 C CA . LEU A 1 112 ? -3.365 9.389 -10.243 1.00 82.38 112 LEU A CA 1
ATOM 956 C C . LEU A 1 112 ? -3.049 8.854 -8.836 1.00 82.38 112 LEU A C 1
ATOM 958 O O . LEU A 1 112 ? -3.891 8.951 -7.948 1.00 82.38 112 LEU A O 1
ATOM 962 N N . TYR A 1 113 ? -1.845 8.313 -8.628 1.00 79.38 113 TYR A N 1
ATOM 963 C CA . TYR A 1 113 ? -1.439 7.744 -7.340 1.00 79.38 113 TYR A CA 1
ATOM 964 C C . TYR A 1 113 ? -1.196 8.827 -6.294 1.00 79.38 113 TYR A C 1
ATOM 966 O O . TYR A 1 113 ? -1.588 8.658 -5.146 1.00 79.38 113 TYR A O 1
ATOM 974 N N . VAL A 1 114 ? -0.609 9.956 -6.700 1.00 83.88 114 VAL A N 1
ATOM 975 C CA . VAL A 1 114 ? -0.420 11.118 -5.818 1.00 83.88 114 VAL A CA 1
ATOM 976 C C . VAL A 1 114 ? -1.770 11.626 -5.317 1.00 83.88 114 VAL A C 1
ATOM 978 O O . VAL A 1 114 ? -1.965 11.769 -4.117 1.00 83.88 114 VAL A O 1
ATOM 981 N N . ASN A 1 115 ? -2.734 11.810 -6.220 1.00 87.44 115 ASN A N 1
ATOM 982 C CA . ASN A 1 115 ? -4.075 12.270 -5.878 1.00 87.44 115 ASN A CA 1
ATOM 983 C C . ASN A 1 115 ? -4.816 11.256 -5.003 1.00 87.44 115 ASN A C 1
ATOM 985 O O . ASN A 1 115 ? -5.506 11.648 -4.068 1.00 87.44 115 ASN A O 1
ATOM 989 N N . ARG A 1 116 ? -4.692 9.952 -5.288 1.00 84.06 116 ARG A N 1
ATOM 990 C CA . ARG A 1 116 ? -5.324 8.910 -4.468 1.00 84.06 116 ARG A CA 1
ATOM 991 C C . ARG A 1 116 ? -4.744 8.892 -3.053 1.00 84.06 116 ARG A C 1
ATOM 993 O O . ARG A 1 116 ? -5.521 8.866 -2.107 1.00 84.06 116 ARG A O 1
ATOM 1000 N N . ASN A 1 117 ? -3.422 8.982 -2.915 1.00 84.69 117 ASN A N 1
ATOM 1001 C CA . ASN A 1 117 ? -2.767 9.069 -1.611 1.00 84.69 117 ASN A CA 1
ATOM 1002 C C . ASN A 1 117 ? -3.176 10.341 -0.864 1.00 84.69 117 ASN A C 1
ATOM 1004 O O . ASN A 1 117 ? -3.576 10.249 0.284 1.00 84.69 117 ASN A O 1
ATOM 1008 N N . ALA A 1 118 ? -3.185 11.499 -1.530 1.00 88.00 118 ALA A N 1
ATOM 1009 C CA . ALA A 1 118 ? -3.625 12.752 -0.916 1.00 88.00 118 ALA A CA 1
ATOM 1010 C C . ALA A 1 118 ? -5.075 12.676 -0.406 1.00 88.00 118 ALA A C 1
ATOM 1012 O O . ALA A 1 118 ? -5.388 13.182 0.669 1.00 88.00 118 ALA A O 1
ATOM 1013 N N . ARG A 1 119 ? -5.967 12.008 -1.151 1.00 89.31 119 ARG A N 1
ATOM 1014 C CA . ARG A 1 119 ? -7.350 11.771 -0.709 1.00 89.31 119 ARG A CA 1
ATOM 1015 C C . ARG A 1 119 ? -7.424 10.821 0.487 1.00 89.31 119 ARG A C 1
ATOM 1017 O O . ARG A 1 119 ? -8.234 11.077 1.369 1.00 89.31 119 ARG A O 1
ATOM 1024 N N . LEU A 1 120 ? -6.606 9.765 0.527 1.00 87.38 120 LEU A N 1
ATOM 1025 C CA . LEU A 1 120 ? -6.514 8.873 1.691 1.00 87.38 120 LEU A CA 1
ATOM 1026 C C . LEU A 1 120 ? -6.034 9.641 2.926 1.00 87.38 120 LEU A C 1
ATOM 1028 O O . LEU A 1 120 ? -6.732 9.635 3.934 1.00 87.38 120 LEU A O 1
ATOM 1032 N N . SER A 1 121 ? -4.936 10.390 2.811 1.00 87.50 121 SER A N 1
ATOM 1033 C CA . SER A 1 121 ? -4.396 11.196 3.911 1.00 87.50 121 SER A CA 1
ATOM 1034 C C . SER A 1 121 ? -5.401 12.232 4.419 1.00 87.50 121 SER A C 1
ATOM 1036 O O . SER A 1 121 ? -5.542 12.413 5.622 1.00 87.50 121 SER A O 1
ATOM 1038 N N . ASN A 1 122 ? -6.171 12.872 3.529 1.00 90.44 122 ASN A N 1
ATOM 1039 C CA . ASN A 1 122 ? -7.227 13.795 3.950 1.00 90.44 122 ASN A CA 1
ATOM 1040 C C . ASN A 1 122 ? -8.363 13.094 4.716 1.00 90.44 122 ASN A C 1
ATOM 1042 O O . ASN A 1 122 ? -8.897 13.659 5.668 1.00 90.44 122 ASN A O 1
ATOM 1046 N N . LEU A 1 123 ? -8.757 11.881 4.313 1.00 89.88 123 LEU A N 1
ATOM 1047 C CA . LEU A 1 123 ? -9.757 11.103 5.051 1.00 89.88 123 LEU A CA 1
ATOM 1048 C C . LEU A 1 123 ? -9.235 10.698 6.432 1.00 89.88 123 LEU A C 1
ATOM 1050 O O . LEU A 1 123 ? -9.974 10.811 7.406 1.00 89.88 123 LEU A O 1
ATOM 1054 N N . GLU A 1 124 ? -7.975 10.269 6.513 1.00 87.50 124 GLU A N 1
ATOM 1055 C CA . GLU A 1 124 ? -7.306 9.927 7.772 1.00 87.50 124 GLU A CA 1
ATOM 1056 C C . GLU A 1 124 ? -7.236 11.133 8.711 1.00 87.50 124 GLU A C 1
ATOM 1058 O O . GLU A 1 124 ? -7.593 11.018 9.880 1.00 87.50 124 GLU A O 1
ATOM 1063 N N . GLU A 1 125 ? -6.847 12.303 8.205 1.00 89.06 125 GLU A N 1
ATOM 1064 C CA . GLU A 1 125 ? -6.782 13.539 8.987 1.00 89.06 125 GLU A CA 1
ATOM 1065 C C . GLU A 1 125 ? -8.160 13.949 9.517 1.00 89.06 125 GLU A C 1
ATOM 1067 O O . GLU A 1 125 ? -8.322 14.232 10.703 1.00 89.06 125 GLU A O 1
ATOM 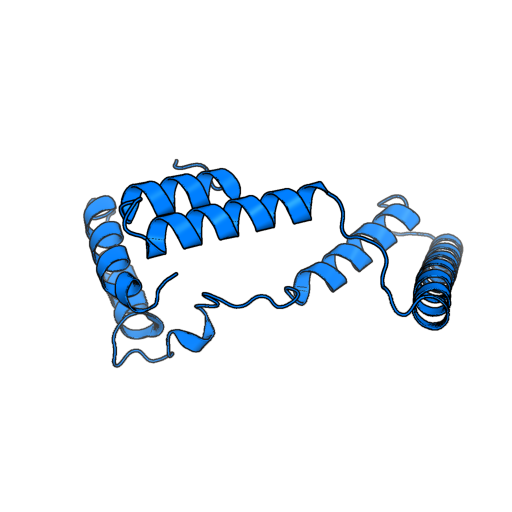1072 N N . ARG A 1 126 ? -9.185 13.910 8.664 1.00 90.19 126 ARG A N 1
ATOM 1073 C CA . ARG A 1 126 ? -10.566 14.212 9.058 1.00 90.19 126 ARG A CA 1
ATOM 1074 C C . ARG A 1 126 ? -11.096 13.253 10.118 1.00 90.19 126 ARG A C 1
ATOM 1076 O O . ARG A 1 126 ? -11.831 13.686 11.009 1.00 90.19 126 ARG A O 1
ATOM 1083 N N . PHE A 1 127 ? -10.730 11.977 10.026 1.00 89.31 127 PHE A N 1
ATOM 1084 C CA . PHE A 1 127 ? -11.053 10.981 11.040 1.00 89.31 127 PHE A CA 1
ATOM 1085 C C . PHE A 1 127 ? -10.318 11.265 12.362 1.00 89.31 127 PHE A C 1
ATOM 1087 O O . PHE A 1 127 ? -10.962 11.309 13.407 1.00 89.31 127 PHE A O 1
ATOM 1094 N N . LYS A 1 128 ? -9.010 11.573 12.321 1.00 87.06 128 LYS A N 1
ATOM 1095 C CA . LYS A 1 128 ? -8.214 11.981 13.501 1.00 87.06 128 LYS A CA 1
ATOM 1096 C C . LYS A 1 128 ? -8.778 13.237 14.181 1.00 87.06 128 LYS A C 1
ATOM 1098 O O . LYS A 1 128 ? -8.736 13.346 15.398 1.00 87.06 128 LYS A O 1
ATOM 1103 N N . GLN A 1 129 ? -9.336 14.169 13.410 1.00 90.56 129 GLN A N 1
ATOM 1104 C CA . GLN A 1 129 ? -9.995 15.382 13.913 1.00 90.56 129 GLN A CA 1
ATOM 1105 C C . GLN A 1 129 ? -11.434 15.142 14.411 1.00 90.56 129 GLN A C 1
ATOM 1107 O O . GLN A 1 129 ? -12.137 16.103 14.718 1.00 90.56 129 GLN A O 1
ATOM 1112 N N . HIS A 1 130 ? -11.904 13.890 14.449 1.00 85.75 130 HIS A N 1
ATOM 1113 C CA . HIS A 1 130 ? -13.275 13.509 14.810 1.00 85.75 130 HIS A CA 1
ATOM 1114 C C . HIS A 1 130 ? -14.367 14.197 13.969 1.00 85.75 130 HIS A C 1
ATOM 1116 O O . HIS A 1 130 ? -15.522 14.284 14.376 1.00 85.75 130 HIS A O 1
ATOM 1122 N N . THR A 1 131 ? -14.022 14.659 12.761 1.00 88.06 131 THR A N 1
ATOM 1123 C CA . THR A 1 131 ? -14.990 15.222 11.799 1.00 88.06 131 THR A CA 1
ATOM 1124 C C . THR A 1 131 ? -15.684 14.145 10.964 1.00 88.06 131 THR A C 1
ATOM 1126 O O . THR A 1 131 ? -16.626 14.438 10.230 1.00 88.06 131 THR A O 1
ATOM 1129 N N . LEU A 1 132 ? -15.200 12.903 11.046 1.00 87.62 132 LEU A N 1
ATOM 1130 C CA . LEU A 1 132 ? -15.791 11.712 10.449 1.00 87.62 132 LEU A CA 1
ATOM 1131 C C . LEU A 1 132 ? -15.919 10.635 11.521 1.00 87.62 132 LEU A C 1
ATOM 1133 O O . LEU A 1 132 ? -14.954 10.357 12.231 1.00 87.62 132 LEU A O 1
ATOM 1137 N N . ILE A 1 133 ? -17.089 10.007 11.595 1.00 89.19 133 ILE A N 1
ATOM 1138 C CA . ILE A 1 133 ? -17.280 8.780 12.371 1.00 89.19 133 ILE A CA 1
ATOM 1139 C C . ILE A 1 133 ? -16.706 7.573 11.616 1.00 89.19 133 ILE A C 1
ATOM 1141 O O . ILE A 1 133 ? -16.497 7.632 10.400 1.00 89.19 133 ILE A O 1
ATOM 1145 N N . LEU A 1 134 ? -16.446 6.483 12.345 1.00 86.00 134 LEU A N 1
ATOM 1146 C CA . LEU A 1 134 ? -15.772 5.284 11.834 1.00 86.00 134 LEU A CA 1
ATOM 1147 C C . LEU A 1 134 ? -16.456 4.726 10.576 1.00 86.00 134 LEU A C 1
ATOM 1149 O O . LEU A 1 134 ? -15.792 4.524 9.563 1.00 86.00 134 LEU A O 1
ATOM 1153 N N . ASP A 1 135 ? -17.778 4.591 10.593 1.00 86.81 135 ASP A N 1
ATOM 1154 C CA . ASP A 1 135 ? -18.583 4.058 9.489 1.00 86.81 135 ASP A CA 1
ATOM 1155 C C . ASP A 1 135 ? -18.411 4.877 8.205 1.00 86.81 135 ASP A C 1
ATOM 1157 O O . ASP A 1 135 ? -18.146 4.340 7.127 1.00 86.81 135 ASP A O 1
ATOM 1161 N N . GLU A 1 136 ? -18.504 6.206 8.319 1.00 88.81 136 GLU A N 1
ATOM 1162 C CA . GLU A 1 136 ? -18.332 7.104 7.179 1.00 88.81 136 GLU A CA 1
ATOM 1163 C C . GLU A 1 136 ? -16.906 7.081 6.635 1.00 88.81 136 GLU A C 1
ATOM 1165 O O . GLU A 1 136 ? -16.697 7.166 5.420 1.00 88.81 136 GLU A O 1
ATOM 1170 N N . TYR A 1 137 ? -15.920 7.010 7.530 1.00 89.44 137 TYR A N 1
ATOM 1171 C CA . TYR A 1 137 ? -14.519 6.908 7.153 1.00 89.44 137 TYR A CA 1
ATOM 1172 C C . TYR A 1 137 ? -14.273 5.625 6.351 1.00 89.44 137 TYR A C 1
ATOM 1174 O O . TYR A 1 137 ? -13.740 5.689 5.241 1.00 89.44 137 TYR A O 1
ATOM 1182 N N . LEU A 1 138 ? -14.741 4.480 6.853 1.00 87.44 138 LEU A N 1
ATOM 1183 C CA . LEU A 1 138 ? -14.596 3.182 6.195 1.00 87.44 138 LEU A CA 1
ATOM 1184 C C . LEU A 1 138 ? -15.289 3.152 4.836 1.00 87.44 138 LEU A C 1
ATOM 1186 O O . LEU A 1 138 ? -14.669 2.754 3.850 1.00 87.44 138 LEU A O 1
ATOM 1190 N N . ALA A 1 139 ? -16.525 3.646 4.750 1.00 88.06 139 ALA A N 1
ATOM 1191 C CA . ALA A 1 139 ? -17.261 3.712 3.491 1.00 88.06 139 ALA A CA 1
ATOM 1192 C C . ALA A 1 139 ? -16.510 4.538 2.430 1.00 88.06 139 ALA A C 1
ATOM 1194 O O . ALA A 1 139 ? -16.366 4.112 1.279 1.00 88.06 139 ALA A O 1
ATOM 1195 N N . LYS A 1 140 ? -15.964 5.700 2.818 1.00 89.75 140 LYS A N 1
ATOM 1196 C CA . LYS A 1 140 ? -15.191 6.572 1.916 1.00 89.75 140 LYS A CA 1
ATOM 1197 C C . LYS A 1 140 ? -13.866 5.935 1.493 1.00 89.75 140 LYS A C 1
ATOM 1199 O O . LYS A 1 140 ? -13.480 6.058 0.329 1.00 89.75 140 LYS A O 1
ATOM 1204 N N . VAL A 1 141 ? -13.183 5.233 2.399 1.00 88.00 141 VAL A N 1
ATOM 1205 C CA . VAL A 1 141 ? -11.948 4.495 2.090 1.00 88.00 141 VAL A CA 1
ATOM 1206 C C . VAL A 1 141 ? -12.227 3.330 1.136 1.00 88.00 141 VAL A C 1
ATOM 1208 O O . VAL A 1 141 ? -11.534 3.204 0.125 1.00 88.00 141 VAL A O 1
ATOM 1211 N N . MET A 1 142 ? -13.266 2.527 1.385 1.00 85.88 142 MET A N 1
ATOM 1212 C CA . MET A 1 142 ? -13.668 1.417 0.507 1.00 85.88 142 MET A CA 1
ATOM 1213 C C . MET A 1 142 ? -13.978 1.907 -0.912 1.00 85.88 142 MET A C 1
ATOM 1215 O O . MET A 1 142 ? -13.442 1.371 -1.887 1.00 85.88 142 MET A O 1
ATOM 1219 N N . GLN A 1 143 ? -14.745 2.997 -1.030 1.00 87.38 143 GLN A N 1
ATOM 1220 C CA . GLN A 1 143 ? -15.045 3.629 -2.316 1.00 87.38 143 GLN A CA 1
ATOM 1221 C C . GLN A 1 143 ? -13.773 4.090 -3.045 1.00 87.38 143 GLN A C 1
ATOM 1223 O O . GLN A 1 143 ? -13.658 3.934 -4.262 1.00 87.38 143 GLN A O 1
ATOM 1228 N N . LEU A 1 144 ? -12.803 4.652 -2.319 1.00 85.06 144 LEU A N 1
ATOM 1229 C CA . LEU A 1 144 ? -11.558 5.163 -2.895 1.00 85.06 144 LEU A CA 1
ATOM 1230 C C . LEU A 1 144 ? -10.613 4.046 -3.370 1.00 85.06 144 LEU A C 1
ATOM 1232 O O . LEU A 1 144 ? -9.875 4.241 -4.342 1.00 85.06 144 LEU A O 1
ATOM 1236 N N . ILE A 1 145 ? -10.635 2.892 -2.698 1.00 80.56 145 ILE A N 1
ATOM 1237 C CA . ILE A 1 145 ? -9.832 1.708 -3.041 1.00 80.56 145 ILE A CA 1
ATOM 1238 C C . ILE A 1 145 ? -10.521 0.857 -4.125 1.00 80.56 145 ILE A C 1
ATOM 1240 O O . ILE A 1 145 ? -9.852 0.092 -4.815 1.00 80.56 145 ILE A O 1
ATOM 1244 N N . GLY A 1 146 ? -11.819 1.064 -4.364 1.00 76.12 146 GLY A N 1
ATOM 1245 C CA . GLY A 1 146 ? -12.579 0.374 -5.409 1.00 76.12 146 GLY A CA 1
ATOM 1246 C C . GLY A 1 146 ? -13.195 -0.948 -4.954 1.00 76.12 146 GLY A C 1
ATOM 1247 O O . GLY A 1 146 ? -13.573 -1.759 -5.796 1.00 76.12 146 GLY A O 1
ATOM 1248 N N . ILE A 1 147 ? -13.318 -1.159 -3.642 1.00 70.12 147 ILE A N 1
ATOM 1249 C CA . ILE A 1 147 ? -14.083 -2.269 -3.072 1.00 70.12 147 ILE A CA 1
ATOM 1250 C C . ILE A 1 147 ? -15.550 -1.829 -3.083 1.00 70.12 147 ILE A C 1
ATOM 1252 O O . ILE A 1 147 ? -15.921 -0.883 -2.388 1.00 70.12 147 ILE A O 1
ATOM 1256 N N . LYS A 1 148 ? -16.380 -2.455 -3.922 1.00 45.72 148 LYS A N 1
ATOM 1257 C CA . LYS A 1 148 ? -17.833 -2.234 -3.890 1.00 45.72 148 LYS A CA 1
ATOM 1258 C C . LYS A 1 148 ? -18.415 -3.020 -2.712 1.00 45.72 148 LYS A C 1
ATOM 1260 O O . LYS A 1 148 ? -18.080 -4.193 -2.572 1.00 45.72 148 LYS A O 1
ATOM 1265 N N . LYS A 1 149 ? -19.272 -2.390 -1.896 1.00 49.34 149 LYS A N 1
ATOM 1266 C CA . LYS A 1 149 ? -20.197 -3.137 -1.028 1.00 49.34 149 LYS A CA 1
ATOM 1267 C C . LYS A 1 149 ? -21.105 -3.963 -1.951 1.00 49.34 149 LYS A C 1
ATOM 1269 O O . LYS A 1 149 ? -21.619 -3.402 -2.924 1.00 49.34 149 LYS A O 1
ATOM 1274 N N . TYR A 1 150 ? -21.167 -5.271 -1.709 1.00 41.62 150 TYR A N 1
ATOM 1275 C CA . TYR A 1 150 ? -22.084 -6.185 -2.390 1.00 41.62 150 TYR A CA 1
ATOM 1276 C C . TYR A 1 150 ? -23.495 -6.015 -1.837 1.00 41.62 150 TYR A C 1
ATOM 1278 O O . TYR A 1 150 ? -23.600 -5.671 -0.639 1.00 41.62 150 TYR A O 1
#

Foldseek 3Di:
DPLVCLVVVLVVVCVVCVPDPPCVVVSVCCCQQARDPNHVDDVVVPDCPPPPDDPPVVVVVVLVVQLCVLQVVDPDRDPVSNVVSVVVVVVVVVVQVVCCVVPVDGDDDDVLVVVLVVQLVVLVVCVVVVVDDPVRSVVSNCVSVVNDDD

Radius of gyration: 21.74 Å; chains: 1; bounding box: 50×37×53 Å

Organism: NCBI:txid392033

pLDDT: mean 86.37, std 9.63, range [41.62, 95.5]

Sequence (150 aa):
MPPQEISKLWVMIMDEYQDIDNIDAFYDYLTNTWIDNDALFDYTLWNYYDFESLRTNNNLEGWHHRLNNDLNNVVHPHFYMFIRAIQNDYAYNSAILSRYVQTGALPPRKKLYVNRNARLSNLEERFKQHTLILDEYLAKVMQLIGIKKY

Secondary structure (DSSP, 8-state):
--GGGHHHHHHHHHHHTTTSTT-HHHHHHHIIIIISTT-SS-GGGT--TT--S--HHHHHHHHHHHHHHHTTT-SS--HHHHHHHHHHHHHHHHHHHHHHHHHS-PPPPPHHHHHHHHHHHHHHHHHHTTSS-HHHHHHHHHHHHT----